Protein AF-A0A9D6NEP2-F1 (afdb_monomer)

Nearest PDB structures (foldseek):
  1v6c-assembly2_B  TM=8.859E-01  e=5.038E-03  Ps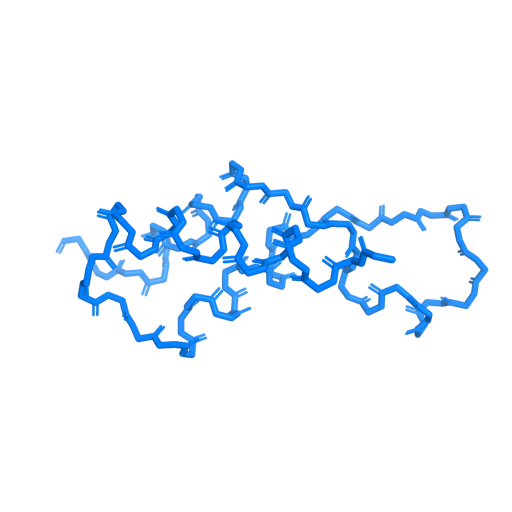eudoalteromonas sp. AS-11
  1r6v-assembly1_A  TM=8.810E-01  e=2.807E-02  Fervidobacterium pennivorans
  8pol-assembly1_B  TM=8.106E-01  e=1.138E-01  Plasmodium falciparum
  8pol-assembly1_A  TM=8.104E-01  e=1.377E-01  Plasmodium falciparum

Solvent-accessible surface area (backbone atoms only — not comparable to full-atom values): 3828 Å² total; per-residue (Å²): 140,58,66,69,58,55,54,51,44,52,51,53,48,41,69,78,38,72,84,59,49,74,67,52,53,53,49,10,46,49,72,21,20,45,70,59,91,86,53,80,62,66,76,83,48,63,56,32,49,83,34,64,66,47,13,45,59,39,36,60,72,72,47,82,135

Structure (mmCIF, N/CA/C/O backbone):
data_AF-A0A9D6NEP2-F1
#
_entry.id   AF-A0A9D6NEP2-F1
#
loop_
_atom_site.group_PDB
_atom_site.id
_atom_site.type_symbol
_atom_site.label_atom_id
_atom_site.label_alt_id
_atom_site.label_comp_id
_atom_site.label_asym_id
_atom_site.label_entity_id
_atom_site.label_seq_id
_atom_site.pdbx_PDB_ins_code
_atom_site.Cartn_x
_atom_site.Cartn_y
_atom_site.Cartn_z
_atom_site.occupancy
_atom_site.B_iso_or_equiv
_atom_site.auth_seq_id
_atom_site.auth_comp_id
_atom_site.auth_asym_id
_atom_site.auth_atom_id
_atom_site.pdbx_PDB_model_num
ATOM 1 N N . MET A 1 1 ? 4.190 10.946 -13.476 1.00 77.81 1 MET A N 1
ATOM 2 C CA 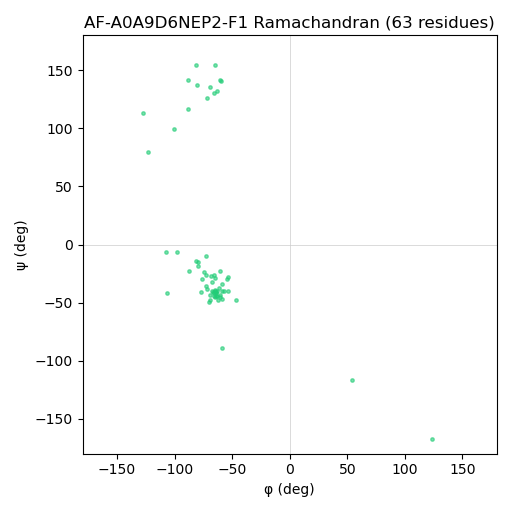. MET A 1 1 ? 2.905 10.775 -12.755 1.00 77.81 1 MET A CA 1
ATOM 3 C C . MET A 1 1 ? 2.799 9.369 -12.140 1.00 77.81 1 MET A C 1
ATOM 5 O O . MET A 1 1 ? 2.023 8.556 -12.621 1.00 77.81 1 MET A O 1
ATOM 9 N N . ALA A 1 2 ? 3.569 9.064 -11.085 1.00 94.56 2 ALA A N 1
ATOM 10 C CA . ALA A 1 2 ? 3.574 7.741 -10.4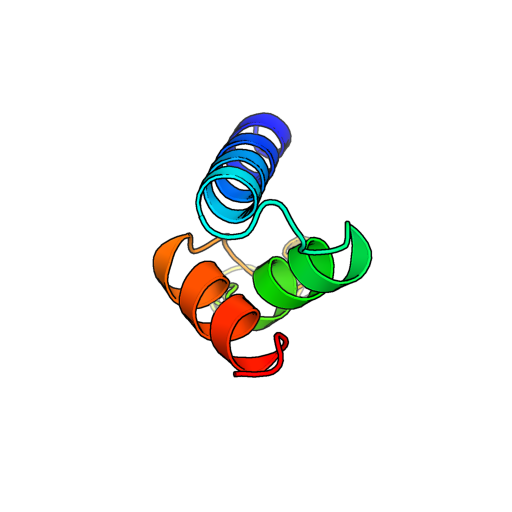24 1.00 94.56 2 ALA A CA 1
ATOM 11 C C . ALA A 1 2 ? 2.880 7.753 -9.049 1.00 94.56 2 ALA A C 1
ATOM 13 O O . ALA A 1 2 ? 2.066 6.883 -8.760 1.00 94.56 2 ALA A O 1
ATOM 14 N N . ALA A 1 3 ? 3.128 8.796 -8.247 1.00 97.75 3 ALA A N 1
ATOM 15 C CA . ALA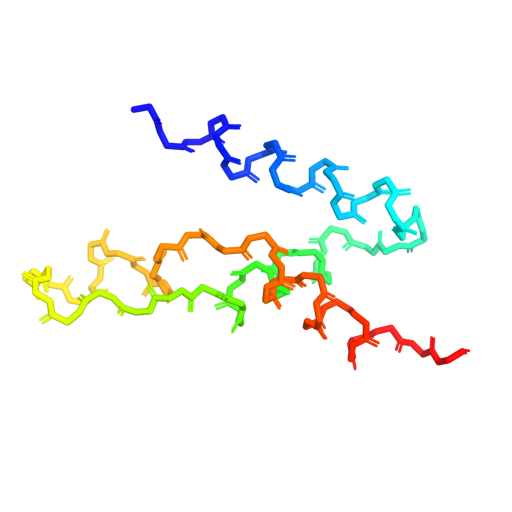 A 1 3 ? 2.522 8.983 -6.928 1.00 97.75 3 ALA A CA 1
ATOM 16 C C . ALA A 1 3 ? 0.992 8.766 -6.876 1.00 97.75 3 ALA A C 1
ATOM 18 O O . ALA A 1 3 ? 0.571 7.991 -6.020 1.00 97.75 3 ALA A O 1
ATOM 19 N N . PRO A 1 4 ? 0.159 9.338 -7.781 1.00 98.06 4 PRO A N 1
ATOM 20 C CA . PRO A 1 4 ? -1.292 9.138 -7.708 1.00 98.06 4 PRO A CA 1
ATOM 21 C C . PRO A 1 4 ? -1.733 7.684 -7.937 1.00 98.06 4 PRO A C 1
ATOM 23 O O . PRO A 1 4 ? -2.743 7.265 -7.378 1.00 98.06 4 PRO A O 1
ATOM 26 N N . HIS A 1 5 ? -0.975 6.894 -8.709 1.00 98.44 5 HIS A N 1
ATOM 27 C CA . HIS A 1 5 ? -1.267 5.470 -8.899 1.00 98.44 5 HIS A CA 1
ATOM 28 C C . HIS A 1 5 ? -1.014 4.693 -7.606 1.00 98.44 5 HIS A C 1
ATOM 30 O O . HIS A 1 5 ? -1.878 3.952 -7.150 1.00 98.44 5 HIS A O 1
ATOM 36 N N . VAL A 1 6 ? 0.141 4.918 -6.971 1.00 98.56 6 VAL A N 1
ATOM 37 C CA . VAL A 1 6 ? 0.491 4.248 -5.710 1.00 98.56 6 VAL A CA 1
ATOM 38 C C . VAL A 1 6 ? -0.468 4.652 -4.588 1.00 98.56 6 VAL A C 1
ATOM 40 O O . VAL A 1 6 ? -0.914 3.791 -3.836 1.00 98.56 6 VAL A O 1
ATOM 43 N N . SER A 1 7 ? -0.846 5.933 -4.491 1.00 98.50 7 SER A N 1
ATOM 44 C CA . SER A 1 7 ? -1.831 6.372 -3.494 1.00 98.50 7 SER A CA 1
ATOM 45 C C . SER A 1 7 ? -3.234 5.828 -3.767 1.00 98.50 7 SER A C 1
ATOM 47 O O . SER A 1 7 ? -3.959 5.552 -2.819 1.00 98.50 7 SER A O 1
ATOM 49 N N . GLY A 1 8 ? -3.615 5.638 -5.036 1.00 98.69 8 GLY A N 1
ATOM 50 C CA . GLY A 1 8 ? -4.872 4.980 -5.398 1.00 98.69 8 GLY A CA 1
ATOM 51 C C . GLY A 1 8 ? -4.908 3.521 -4.943 1.00 98.69 8 GLY A C 1
ATOM 52 O O . GLY A 1 8 ? -5.881 3.099 -4.328 1.00 98.69 8 GLY A O 1
ATOM 53 N N . VAL A 1 9 ? -3.819 2.772 -5.153 1.00 98.75 9 VAL A N 1
ATOM 54 C CA . VAL A 1 9 ? -3.702 1.398 -4.635 1.00 98.75 9 VAL A CA 1
ATOM 55 C C . VAL A 1 9 ? -3.736 1.389 -3.108 1.00 98.75 9 VAL A C 1
ATOM 57 O O . VAL A 1 9 ? -4.477 0.604 -2.530 1.00 98.75 9 VAL A O 1
ATOM 60 N N . ALA A 1 10 ? -3.011 2.292 -2.443 1.00 98.81 10 ALA A N 1
ATOM 61 C CA . ALA A 1 10 ? -3.062 2.407 -0.986 1.00 98.81 10 ALA A CA 1
ATOM 62 C C . ALA A 1 10 ? -4.492 2.664 -0.472 1.00 98.81 10 ALA A C 1
ATOM 64 O O . ALA A 1 10 ? -4.892 2.073 0.526 1.00 98.81 10 ALA A O 1
ATOM 65 N N . ALA A 1 11 ? -5.274 3.500 -1.164 1.00 98.81 11 ALA A N 1
ATOM 66 C CA . ALA A 1 11 ? -6.671 3.752 -0.819 1.00 98.81 11 ALA A CA 1
ATOM 67 C C . ALA A 1 11 ? -7.551 2.499 -0.969 1.00 98.81 11 ALA A C 1
ATOM 69 O O . ALA A 1 11 ? -8.380 2.252 -0.100 1.00 98.81 11 ALA A O 1
ATOM 70 N N . LEU A 1 12 ? -7.343 1.686 -2.013 1.00 98.69 12 LEU A N 1
ATOM 71 C CA . LEU A 1 12 ? -8.043 0.402 -2.175 1.00 98.69 12 LEU A CA 1
ATOM 72 C C . LEU A 1 12 ? -7.704 -0.582 -1.047 1.00 98.69 12 LEU A C 1
ATOM 74 O O . LEU A 1 12 ? -8.594 -1.247 -0.532 1.00 98.69 12 LEU A O 1
ATOM 78 N N . LEU A 1 13 ? -6.439 -0.639 -0.619 1.00 98.75 13 LEU A N 1
ATOM 79 C CA . LEU A 1 13 ? -6.030 -1.495 0.499 1.00 98.75 13 LEU A CA 1
ATOM 80 C C . LEU A 1 13 ? -6.691 -1.077 1.818 1.00 98.75 13 LEU A C 1
ATOM 82 O O . LEU A 1 13 ? -7.160 -1.929 2.562 1.00 98.75 13 LEU A O 1
ATOM 86 N N . PHE A 1 14 ? -6.777 0.229 2.088 1.00 98.69 14 PHE A N 1
ATOM 87 C CA . PHE A 1 14 ? -7.509 0.743 3.251 1.00 98.69 14 PHE A CA 1
ATOM 88 C C . PHE A 1 14 ? -9.024 0.544 3.153 1.00 98.69 14 PHE A C 1
ATOM 90 O O . PHE A 1 14 ? -9.690 0.486 4.182 1.00 98.69 14 PHE A O 1
ATOM 97 N N . GLN A 1 15 ? -9.583 0.477 1.943 1.00 98.50 15 GLN A N 1
ATOM 98 C CA . GLN A 1 15 ? -10.998 0.171 1.762 1.00 98.50 15 GLN A CA 1
ATOM 99 C C . GLN A 1 15 ? -11.309 -1.273 2.180 1.00 98.50 15 GLN A C 1
ATOM 101 O O . GLN A 1 15 ? -12.348 -1.493 2.796 1.00 98.50 15 GLN A O 1
ATOM 106 N N . GLU A 1 16 ? -10.426 -2.222 1.858 1.00 98.38 16 GLU A N 1
ATOM 107 C CA . GLU A 1 16 ? -10.589 -3.636 2.226 1.00 98.38 16 GLU A CA 1
ATOM 108 C C . GLU A 1 16 ? -10.248 -3.900 3.701 1.00 98.38 16 GLU A C 1
ATOM 110 O O . GLU A 1 16 ? -10.993 -4.595 4.384 1.00 98.38 16 GLU A O 1
ATOM 115 N N . HIS A 1 17 ? -9.181 -3.276 4.216 1.00 98.06 17 HIS A N 1
ATOM 116 C CA . HIS A 1 17 ? -8.746 -3.394 5.614 1.00 98.06 17 HIS A CA 1
ATOM 117 C C . HIS A 1 17 ? -8.668 -2.024 6.304 1.00 98.06 17 HIS A C 1
ATOM 119 O O . HIS A 1 17 ? -7.574 -1.456 6.447 1.00 98.06 17 HIS A O 1
ATOM 125 N N . PRO A 1 18 ? -9.804 -1.455 6.748 1.00 98.06 18 PRO A N 1
ATOM 126 C CA . PRO A 1 18 ? -9.834 -0.151 7.413 1.00 98.06 18 PRO A CA 1
ATOM 127 C C . PRO A 1 18 ? -9.024 -0.089 8.717 1.00 98.06 18 PRO A C 1
ATOM 129 O O . PRO A 1 18 ? -8.630 0.992 9.154 1.00 98.06 18 PRO A O 1
ATOM 132 N N . GLU A 1 19 ? -8.783 -1.236 9.350 1.00 97.38 19 GLU A N 1
ATOM 133 C CA . GLU A 1 19 ? -7.995 -1.410 10.570 1.00 97.38 19 GLU A CA 1
ATOM 134 C C . GLU A 1 19 ? -6.479 -1.427 10.334 1.00 97.38 19 GLU A C 1
ATOM 136 O O . GLU A 1 19 ? -5.706 -1.291 11.289 1.00 97.38 19 GLU A O 1
ATOM 141 N N . ALA A 1 20 ? -6.038 -1.592 9.083 1.00 98.12 20 ALA A N 1
ATOM 142 C CA . ALA A 1 20 ? -4.624 -1.628 8.756 1.00 98.12 20 ALA A CA 1
ATOM 143 C C . ALA A 1 20 ? -3.942 -0.311 9.145 1.00 98.12 20 ALA A C 1
ATOM 145 O O . ALA A 1 20 ? -4.459 0.790 8.957 1.00 98.12 20 ALA A O 1
ATOM 146 N N . THR A 1 21 ? -2.720 -0.399 9.656 1.00 98.38 21 THR A N 1
ATOM 147 C CA . THR A 1 21 ? -1.901 0.789 9.903 1.00 98.38 21 THR A CA 1
ATOM 148 C C . THR A 1 21 ? -1.219 1.252 8.609 1.00 98.38 21 THR A C 1
ATOM 150 O O . THR A 1 21 ? -0.887 0.430 7.747 1.00 98.38 21 THR A O 1
ATOM 153 N N . PRO A 1 22 ? -0.866 2.547 8.479 1.00 98.38 22 PRO A N 1
ATOM 154 C CA . PRO A 1 22 ? -0.077 3.029 7.342 1.00 98.38 22 PRO A CA 1
ATOM 155 C C . PRO A 1 22 ? 1.249 2.281 7.139 1.00 98.38 22 PRO A C 1
ATOM 157 O O . PRO A 1 22 ? 1.725 2.153 6.011 1.00 98.38 22 PRO A O 1
ATOM 160 N N . ALA A 1 23 ? 1.845 1.768 8.220 1.00 98.50 23 ALA A N 1
ATOM 161 C CA . ALA A 1 23 ? 3.063 0.969 8.158 1.00 98.50 23 ALA A CA 1
ATOM 162 C C . ALA A 1 23 ? 2.823 -0.403 7.507 1.00 98.50 23 ALA A C 1
ATOM 164 O O . ALA A 1 23 ? 3.613 -0.803 6.653 1.00 98.50 23 ALA A O 1
ATOM 165 N N . GLN A 1 24 ? 1.726 -1.087 7.851 1.00 98.62 24 GLN A N 1
ATOM 166 C CA . GLN A 1 24 ? 1.346 -2.358 7.224 1.00 98.62 24 GLN A CA 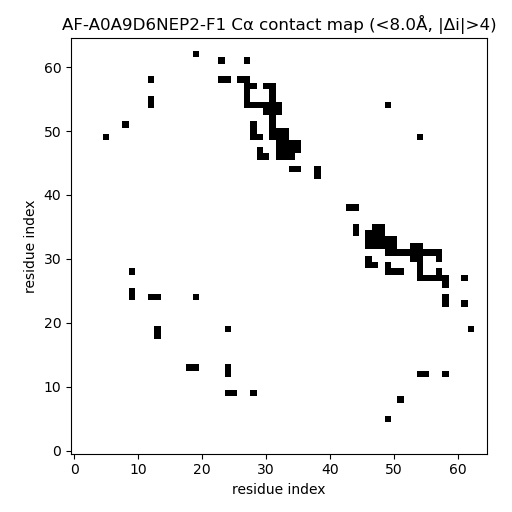1
ATOM 167 C C . GLN A 1 24 ? 1.021 -2.172 5.742 1.00 98.62 24 GLN A C 1
ATOM 169 O O . GLN A 1 24 ? 1.553 -2.907 4.916 1.00 98.62 24 GLN A O 1
ATOM 174 N N . VAL A 1 25 ? 0.249 -1.139 5.385 1.00 98.69 25 VAL A N 1
ATOM 175 C CA . VAL A 1 25 ? -0.062 -0.823 3.980 1.00 98.69 25 VAL A CA 1
ATOM 176 C C . VAL A 1 25 ? 1.212 -0.527 3.184 1.00 98.69 25 VAL A C 1
ATOM 178 O O . VAL A 1 25 ? 1.408 -1.061 2.093 1.00 98.69 25 VAL A O 1
ATOM 181 N N . LYS A 1 26 ? 2.131 0.277 3.735 1.00 98.56 26 LYS A N 1
ATOM 182 C CA . LYS A 1 26 ? 3.421 0.557 3.087 1.00 98.56 26 LYS A CA 1
ATOM 183 C C . LYS A 1 26 ? 4.244 -0.715 2.883 1.00 98.56 26 LYS A C 1
ATOM 185 O O . LYS A 1 26 ? 4.843 -0.879 1.824 1.00 98.56 26 LYS A O 1
ATOM 190 N N . GLU A 1 27 ? 4.300 -1.592 3.878 1.00 98.62 27 GLU A N 1
ATOM 191 C CA . GLU A 1 27 ? 5.047 -2.845 3.776 1.00 98.62 27 GLU A CA 1
ATOM 192 C C . GLU A 1 27 ? 4.420 -3.797 2.749 1.00 98.62 27 GLU A C 1
ATOM 194 O O . GLU A 1 27 ? 5.137 -4.375 1.932 1.00 98.62 27 GLU A O 1
ATOM 199 N N . ALA A 1 28 ? 3.091 -3.890 2.721 1.00 98.62 28 ALA A N 1
ATOM 200 C CA . ALA A 1 28 ? 2.347 -4.673 1.745 1.00 98.62 28 ALA A CA 1
ATOM 201 C C . ALA A 1 28 ? 2.631 -4.216 0.305 1.00 98.62 28 ALA A C 1
ATOM 203 O O . ALA A 1 28 ? 2.995 -5.037 -0.535 1.00 98.62 28 ALA A O 1
ATOM 204 N N . LEU A 1 29 ? 2.593 -2.902 0.043 1.00 98.69 29 LEU A N 1
ATOM 205 C CA . LEU A 1 29 ? 2.946 -2.320 -1.261 1.00 98.69 29 LEU A CA 1
ATOM 206 C C . LEU A 1 29 ? 4.382 -2.662 -1.685 1.00 98.69 29 LEU A C 1
ATOM 208 O O . LEU A 1 29 ? 4.641 -2.955 -2.850 1.00 98.69 29 LEU A O 1
ATOM 212 N N . ARG A 1 30 ? 5.334 -2.642 -0.743 1.00 98.12 30 ARG A N 1
ATOM 213 C CA . ARG A 1 30 ? 6.744 -2.956 -1.026 1.00 98.12 30 ARG A CA 1
ATOM 214 C C . ARG A 1 30 ? 6.974 -4.439 -1.291 1.00 98.12 30 ARG A C 1
ATOM 216 O O . ARG A 1 30 ? 7.790 -4.770 -2.147 1.00 98.12 30 ARG A O 1
ATOM 223 N N . ARG A 1 31 ? 6.292 -5.323 -0.559 1.00 98.19 31 ARG A N 1
ATOM 224 C CA . ARG A 1 31 ? 6.381 -6.782 -0.742 1.00 98.19 31 ARG A CA 1
ATOM 225 C C . ARG A 1 31 ? 5.606 -7.270 -1.962 1.00 98.19 31 ARG A C 1
ATOM 227 O O . ARG A 1 31 ? 5.980 -8.284 -2.541 1.00 98.19 31 ARG A O 1
ATOM 234 N N . GLY A 1 32 ? 4.529 -6.576 -2.323 1.00 98.00 32 GLY A N 1
ATOM 235 C CA . GLY A 1 32 ? 3.688 -6.900 -3.472 1.00 98.00 32 GLY A CA 1
ATOM 236 C C . GLY A 1 32 ? 4.264 -6.424 -4.804 1.00 98.00 32 GLY A C 1
ATOM 237 O O . GLY A 1 32 ? 3.859 -6.930 -5.846 1.00 98.00 32 GLY A O 1
ATOM 238 N N . ALA A 1 33 ? 5.214 -5.486 -4.779 1.00 97.69 33 ALA A N 1
ATOM 239 C CA . ALA A 1 33 ? 5.775 -4.885 -5.980 1.00 97.69 33 ALA A CA 1
ATOM 240 C C . ALA A 1 33 ? 6.451 -5.903 -6.920 1.00 97.69 33 ALA A C 1
ATOM 242 O O . ALA A 1 33 ? 7.163 -6.817 -6.498 1.00 97.69 33 ALA A O 1
ATOM 243 N N . GLU A 1 34 ? 6.262 -5.710 -8.224 1.00 95.50 34 GLU A N 1
ATOM 244 C CA . GLU A 1 34 ? 6.899 -6.499 -9.273 1.00 95.50 34 GLU A CA 1
ATOM 245 C C . GLU A 1 34 ? 8.251 -5.892 -9.660 1.00 95.50 34 GLU A C 1
ATOM 247 O O . GLU A 1 34 ? 8.333 -4.786 -10.196 1.00 95.50 34 GLU A O 1
ATOM 252 N N . ARG A 1 35 ? 9.338 -6.634 -9.434 1.00 92.38 35 ARG A N 1
ATOM 253 C CA . ARG A 1 35 ? 10.675 -6.213 -9.861 1.00 92.38 35 ARG A CA 1
ATOM 254 C C . ARG A 1 35 ? 10.758 -6.166 -11.386 1.00 92.38 35 ARG A C 1
ATOM 256 O O . ARG A 1 35 ? 10.466 -7.156 -12.049 1.00 92.38 35 ARG A O 1
ATOM 263 N N . LEU A 1 36 ? 11.250 -5.056 -11.929 1.00 90.94 36 LEU A N 1
ATOM 264 C CA . LEU A 1 36 ? 11.424 -4.855 -13.364 1.00 90.94 36 LEU A CA 1
ATOM 265 C C . LEU A 1 36 ? 12.900 -5.089 -13.740 1.00 90.94 36 LEU A C 1
ATOM 267 O O . LEU A 1 36 ? 13.729 -4.194 -13.569 1.00 90.94 36 LEU A O 1
ATOM 271 N N . PRO A 1 37 ? 13.274 -6.272 -14.267 1.00 83.19 37 PRO A N 1
ATOM 272 C CA . PRO A 1 37 ? 14.678 -6.643 -14.492 1.00 83.19 37 PRO A CA 1
ATOM 273 C C . PRO A 1 37 ? 15.340 -5.898 -15.659 1.00 83.19 37 PRO A C 1
ATOM 275 O O . PRO A 1 37 ? 16.540 -6.028 -15.867 1.00 83.19 37 PRO A O 1
ATOM 278 N N . ARG A 1 38 ? 14.556 -5.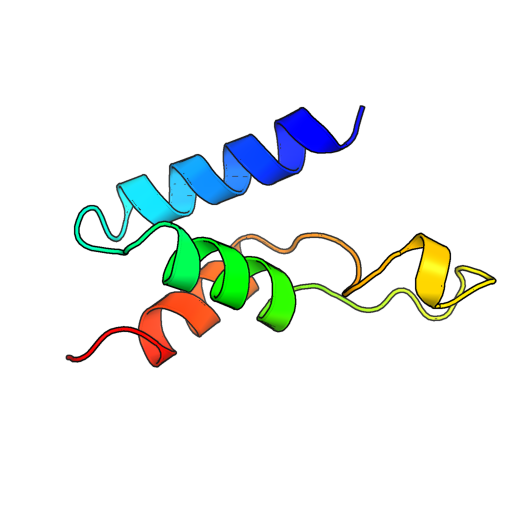165 -16.459 1.00 82.56 38 ARG A N 1
ATOM 279 C CA . ARG A 1 38 ? 15.037 -4.398 -17.619 1.00 82.56 38 ARG A CA 1
ATOM 280 C C . ARG A 1 38 ? 15.266 -2.916 -17.318 1.00 82.56 38 ARG A C 1
ATOM 282 O O . ARG A 1 38 ? 15.741 -2.202 -18.195 1.00 82.56 38 ARG A O 1
ATOM 289 N N . LEU A 1 39 ? 14.900 -2.454 -16.123 1.00 78.56 39 LEU A N 1
ATOM 290 C CA . LEU A 1 39 ? 15.277 -1.129 -15.638 1.00 78.56 39 LEU A CA 1
ATOM 291 C C . LEU A 1 39 ? 16.709 -1.191 -15.112 1.00 78.56 39 LEU A C 1
ATOM 293 O O . LEU A 1 39 ? 17.072 -2.176 -14.475 1.00 78.56 39 LEU A O 1
ATOM 297 N N . GLY A 1 40 ? 17.495 -0.168 -15.454 1.00 72.06 40 GLY A N 1
ATOM 298 C CA . GLY A 1 40 ? 18.939 -0.113 -15.243 1.00 72.06 40 GLY A CA 1
ATOM 299 C C . GLY A 1 40 ? 19.335 -0.248 -13.777 1.00 72.06 40 GLY A C 1
ATOM 300 O O . GLY A 1 40 ? 19.598 -1.357 -13.316 1.00 72.06 40 GLY A O 1
ATOM 301 N N . ASP A 1 41 ? 19.418 0.872 -13.057 1.00 77.44 41 ASP A N 1
ATOM 302 C CA . ASP A 1 41 ? 19.818 0.848 -11.653 1.00 77.44 41 ASP A CA 1
ATOM 303 C C . ASP A 1 41 ? 18.690 0.246 -10.789 1.00 77.44 41 ASP A C 1
ATOM 305 O O . ASP A 1 41 ? 17.541 0.701 -10.854 1.00 77.44 41 ASP A O 1
ATOM 309 N N . PRO A 1 42 ? 18.963 -0.786 -9.970 1.00 72.25 42 PRO A N 1
ATOM 310 C CA . PRO A 1 42 ? 18.005 -1.285 -8.991 1.00 72.25 42 PRO A CA 1
ATOM 311 C C . PRO A 1 42 ? 17.449 -0.205 -8.050 1.00 72.25 42 PRO A C 1
ATOM 313 O O . PRO A 1 42 ? 16.317 -0.356 -7.585 1.00 72.25 42 PRO A O 1
ATOM 316 N N . GLU A 1 43 ? 18.197 0.868 -7.777 1.00 84.56 43 GLU A N 1
ATOM 317 C CA . GLU A 1 43 ? 17.744 1.961 -6.912 1.00 84.56 43 GLU A CA 1
ATOM 318 C C . GLU A 1 43 ? 16.679 2.851 -7.574 1.00 84.56 43 GLU A C 1
ATOM 320 O O . GLU A 1 43 ? 15.810 3.372 -6.872 1.00 84.56 43 GLU A O 1
ATOM 325 N N . ASP A 1 44 ? 16.642 2.932 -8.910 1.00 88.75 44 ASP A N 1
ATOM 326 C CA . ASP A 1 44 ? 15.684 3.773 -9.651 1.00 88.75 44 ASP A CA 1
ATOM 327 C C . ASP A 1 44 ? 14.227 3.305 -9.493 1.00 88.75 44 ASP A C 1
ATOM 329 O O . ASP A 1 44 ? 13.285 4.091 -9.617 1.00 88.75 44 ASP A O 1
ATOM 333 N N . GLN A 1 45 ? 14.026 2.011 -9.227 1.00 90.44 45 GLN A N 1
ATOM 334 C CA . GLN A 1 45 ? 12.700 1.390 -9.108 1.00 90.44 45 GLN A CA 1
ATOM 335 C C . GLN A 1 45 ? 12.315 1.025 -7.668 1.00 90.44 45 GLN A C 1
ATOM 337 O O . GLN A 1 45 ? 11.189 0.584 -7.423 1.00 90.44 45 GLN A O 1
ATOM 342 N N . GLY A 1 46 ? 13.233 1.165 -6.707 1.00 92.50 46 GLY A N 1
ATOM 343 C CA . GLY A 1 46 ? 13.036 0.701 -5.336 1.00 92.50 46 GLY A CA 1
ATOM 344 C C . GLY A 1 46 ? 12.644 -0.782 -5.275 1.00 92.50 46 GLY A C 1
ATOM 345 O O . GLY A 1 46 ? 13.410 -1.667 -5.652 1.00 92.50 46 GLY A O 1
ATOM 346 N N . ASN A 1 47 ? 11.439 -1.071 -4.778 1.00 94.06 47 ASN A N 1
ATOM 347 C CA . ASN A 1 47 ? 10.921 -2.440 -4.694 1.00 94.06 47 ASN A CA 1
ATOM 348 C C . ASN A 1 47 ? 10.323 -2.963 -6.018 1.00 94.06 47 ASN A C 1
ATOM 350 O O . ASN A 1 47 ? 10.153 -4.175 -6.142 1.00 94.06 47 ASN A O 1
ATOM 354 N N . GLY A 1 48 ? 10.051 -2.092 -6.997 1.00 95.00 48 GLY A N 1
ATOM 355 C CA . GLY A 1 48 ? 9.476 -2.450 -8.294 1.00 95.00 48 GLY A CA 1
ATOM 356 C C . GLY A 1 48 ? 8.176 -1.710 -8.626 1.00 95.00 48 GLY A C 1
ATOM 357 O O . GLY A 1 48 ? 7.799 -0.735 -7.974 1.00 95.00 48 GLY A O 1
ATOM 358 N N . LEU A 1 49 ? 7.485 -2.190 -9.658 1.00 95.94 49 LEU A N 1
ATOM 359 C CA . LEU A 1 49 ? 6.177 -1.706 -10.089 1.00 95.94 49 LEU A CA 1
ATOM 360 C C . LEU A 1 49 ? 5.102 -2.063 -9.059 1.00 95.94 49 LEU A C 1
ATOM 362 O O . LEU A 1 49 ? 5.046 -3.195 -8.588 1.00 95.94 49 LEU A O 1
ATOM 366 N N . VAL A 1 50 ? 4.224 -1.115 -8.737 1.00 98.00 50 VAL A N 1
ATOM 367 C CA . VAL A 1 50 ? 3.085 -1.378 -7.849 1.00 98.00 50 VAL A CA 1
ATOM 368 C C . VAL A 1 50 ? 2.136 -2.413 -8.468 1.00 98.00 50 VAL A C 1
ATOM 370 O O . VAL A 1 50 ? 1.742 -2.281 -9.624 1.00 98.00 50 VAL A O 1
ATOM 373 N N . ASP A 1 51 ? 1.743 -3.411 -7.678 1.00 98.56 51 ASP A N 1
ATOM 374 C CA . ASP A 1 51 ? 0.762 -4.439 -8.041 1.00 98.56 51 ASP A CA 1
ATOM 375 C C . ASP A 1 51 ? -0.307 -4.493 -6.945 1.00 98.56 51 ASP A C 1
ATOM 377 O O . ASP A 1 51 ? -0.014 -4.828 -5.795 1.00 98.56 51 ASP A O 1
ATOM 381 N N . ALA A 1 52 ? -1.540 -4.111 -7.282 1.00 98.50 52 ALA A N 1
ATOM 382 C CA . ALA A 1 52 ? -2.626 -4.001 -6.313 1.00 98.50 52 ALA A CA 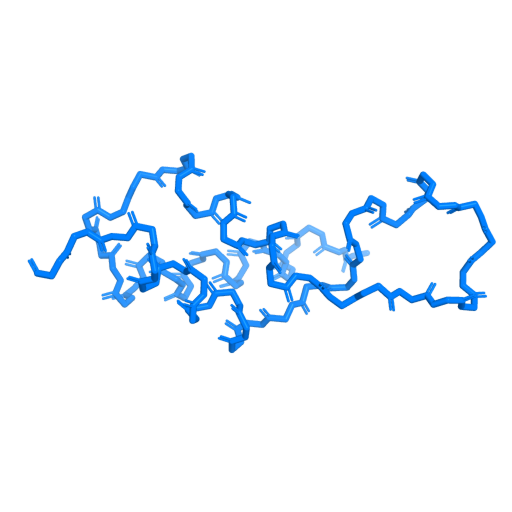1
ATOM 383 C C . ALA A 1 52 ? -3.029 -5.356 -5.717 1.00 98.50 52 ALA A C 1
ATOM 385 O O . ALA A 1 52 ? -3.226 -5.449 -4.508 1.00 98.50 52 ALA A O 1
ATOM 386 N N . VAL A 1 53 ? -3.105 -6.402 -6.546 1.00 98.56 53 VAL A N 1
ATOM 387 C CA . VAL A 1 53 ? -3.556 -7.735 -6.123 1.00 98.56 53 VAL A CA 1
ATOM 388 C C . VAL A 1 53 ? -2.513 -8.360 -5.212 1.00 98.56 53 VAL A C 1
ATOM 390 O O . VAL A 1 53 ? -2.831 -8.764 -4.097 1.00 98.56 53 VAL A O 1
ATOM 393 N N . ARG A 1 54 ? -1.241 -8.350 -5.630 1.00 98.62 54 ARG A N 1
ATOM 394 C CA . ARG A 1 54 ? -0.157 -8.859 -4.784 1.00 98.62 54 ARG A CA 1
ATOM 395 C C . ARG A 1 54 ? -0.036 -8.068 -3.494 1.00 98.62 54 ARG A C 1
ATOM 397 O O . ARG A 1 54 ? 0.251 -8.658 -2.462 1.00 98.62 54 ARG A O 1
ATOM 404 N N . SER A 1 55 ? -0.241 -6.752 -3.525 1.00 98.75 55 SER A N 1
ATOM 405 C CA . SER A 1 55 ? -0.194 -5.946 -2.302 1.00 98.75 55 SER A CA 1
ATOM 406 C C . SER A 1 55 ? -1.319 -6.316 -1.336 1.00 98.75 55 SER A C 1
ATOM 408 O O . SER A 1 55 ? -1.052 -6.401 -0.142 1.00 98.75 55 SER A O 1
ATOM 410 N N . LEU A 1 56 ? -2.532 -6.596 -1.824 1.00 98.62 56 LEU A N 1
ATOM 411 C CA . LEU A 1 56 ? -3.624 -7.076 -0.976 1.00 98.62 56 LEU A CA 1
ATOM 412 C C . LEU A 1 56 ? -3.277 -8.424 -0.333 1.00 98.62 56 LEU A C 1
ATOM 414 O O . LEU A 1 56 ? -3.306 -8.532 0.886 1.00 98.62 56 LEU A O 1
ATOM 418 N N . GLU A 1 57 ? -2.780 -9.387 -1.114 1.00 98.31 57 GLU A N 1
ATOM 419 C CA . GLU A 1 57 ? -2.341 -10.679 -0.568 1.00 98.31 57 GLU A CA 1
ATOM 420 C C . GLU A 1 57 ? -1.228 -10.546 0.487 1.00 98.31 57 GLU A C 1
ATOM 422 O O . GLU A 1 57 ? -1.117 -11.364 1.400 1.00 98.31 57 GLU A O 1
ATOM 427 N N . GLN A 1 58 ? -0.330 -9.563 0.347 1.00 98.44 58 GLN A N 1
ATOM 428 C CA . GLN A 1 58 ? 0.687 -9.302 1.370 1.00 98.44 58 GLN A CA 1
ATOM 429 C C . GLN A 1 58 ? 0.079 -8.660 2.613 1.00 98.44 58 GLN A C 1
ATOM 431 O O . GLN A 1 58 ? 0.546 -8.948 3.713 1.00 98.44 58 GLN A O 1
ATOM 436 N N . LEU A 1 59 ? -0.925 -7.798 2.451 1.00 98.38 59 LEU A N 1
ATOM 437 C CA . LEU A 1 59 ? -1.623 -7.174 3.566 1.00 98.38 59 LEU A CA 1
ATOM 438 C C . LEU A 1 59 ? -2.390 -8.219 4.384 1.00 98.38 59 LEU A C 1
ATOM 440 O O . LEU A 1 59 ? -2.207 -8.252 5.598 1.00 98.38 59 LEU A O 1
ATOM 444 N N . ASP A 1 60 ? -3.090 -9.145 3.725 1.00 97.62 60 ASP A N 1
ATOM 445 C CA . ASP A 1 60 ? -3.747 -10.298 4.360 1.00 97.62 60 ASP A CA 1
ATOM 446 C C . ASP A 1 60 ? -2.778 -11.113 5.228 1.00 97.62 60 ASP A C 1
ATOM 448 O O . ASP A 1 60 ? -3.114 -11.551 6.322 1.00 97.62 60 ASP A O 1
ATOM 452 N N . ARG A 1 61 ? -1.532 -11.303 4.768 1.00 96.56 61 ARG A N 1
ATOM 453 C CA . ARG A 1 61 ? -0.496 -12.035 5.526 1.00 96.56 61 ARG A CA 1
ATOM 454 C C . ARG A 1 61 ? 0.080 -11.239 6.698 1.00 96.56 61 ARG A C 1
ATOM 456 O O . ARG A 1 61 ? 0.687 -11.832 7.588 1.00 96.56 61 ARG A O 1
ATOM 463 N N . LEU A 1 62 ? -0.003 -9.910 6.656 1.00 95.94 62 LEU A N 1
ATOM 464 C CA . LEU A 1 62 ? 0.488 -9.018 7.712 1.00 95.94 62 LEU A CA 1
ATOM 465 C C . LEU A 1 62 ? -0.557 -8.776 8.803 1.00 95.94 62 LEU A C 1
ATOM 467 O O . LEU A 1 62 ? -0.185 -8.371 9.909 1.00 95.94 62 LEU A O 1
ATOM 471 N N . LEU A 1 63 ? -1.836 -8.969 8.487 1.00 92.19 63 LEU A N 1
ATOM 472 C CA . LEU A 1 63 ? -2.931 -8.845 9.432 1.00 92.19 63 LEU A CA 1
ATOM 473 C C . LEU A 1 63 ? -3.179 -10.191 10.132 1.00 92.19 63 LEU 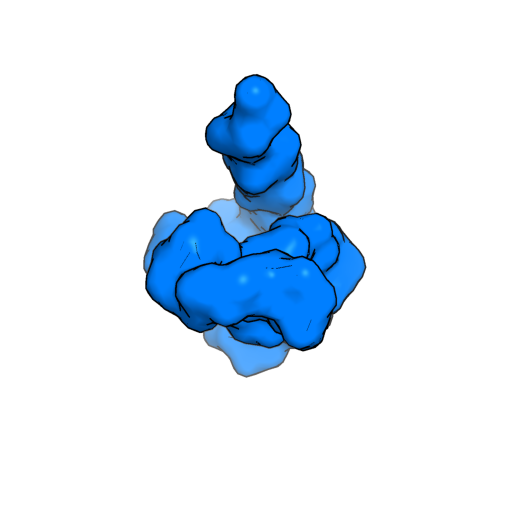A C 1
ATOM 475 O O . LEU A 1 63 ? -3.028 -11.253 9.527 1.00 92.19 63 LEU A O 1
ATOM 479 N N . PRO A 1 64 ? -3.486 -1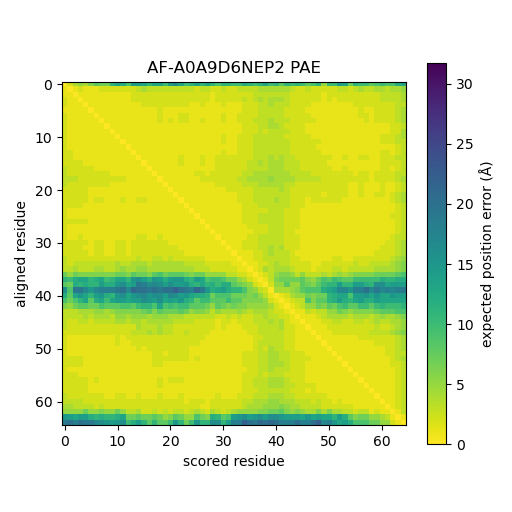0.174 11.439 1.00 74.94 64 PRO A N 1
ATOM 480 C CA . PRO A 1 64 ? -3.951 -11.368 12.128 1.00 74.94 64 PRO A CA 1
ATOM 481 C C . PRO A 1 64 ? -5.319 -11.808 11.567 1.00 74.94 64 PRO A C 1
ATOM 483 O O . PRO A 1 64 ? -6.042 -10.965 11.036 1.00 74.94 64 PRO A O 1
ATOM 486 N N . PRO A 1 65 ? -5.664 -13.105 11.679 1.00 68.38 65 PRO A N 1
ATOM 487 C CA . PRO A 1 65 ? -6.964 -13.622 11.252 1.00 68.38 65 PRO A CA 1
ATOM 488 C C . PRO A 1 65 ? -8.133 -13.061 12.071 1.00 68.38 65 PRO A C 1
ATOM 490 O O . PRO A 1 65 ? -7.912 -12.677 13.246 1.00 68.38 65 PRO A O 1
#

Mean predicted aligned error: 3.15 Å

Secondary structure (DSSP, 8-state):
--HHHHHHHHHHHHHH-TT--HHHHHHHHHHHPBP-TTSS-GGGGTT-B--HHHHHHHHHHHS--

pLDDT: mean 94.14, std 7.82, range [68.38, 98.81]

Sequence (65 aa):
MAAPHVSGVAALLFQEHPEATPAQVKEALRRGAERLPRLGDPEDQGNGLVDAVRSLEQLDRLLPP

Radius of gyration: 12.06 Å; Cα contacts (8 Å, |Δi|>4): 68; chains: 1; bounding box: 31×24×30 Å

Foldseek 3Di:
DQVVVLVVLLVVLCVVPVPDDPVLLVVLQLQLADADPPDDDCVVQRSHHGDSVSSNVSSVVVDDD